Protein AF-A0A3N5TYG9-F1 (afdb_monomer_lite)

Struc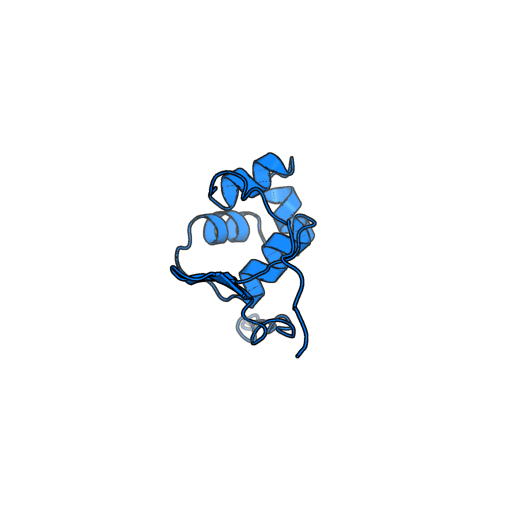ture (mmCIF, N/CA/C/O backbone):
data_AF-A0A3N5TYG9-F1
#
_entry.id   AF-A0A3N5TYG9-F1
#
loop_
_atom_site.group_PDB
_atom_site.id
_atom_site.type_symbol
_atom_site.label_atom_id
_atom_site.label_alt_id
_atom_site.label_comp_id
_atom_site.label_asym_id
_atom_site.label_entity_id
_atom_site.label_seq_id
_atom_site.pdbx_PDB_ins_code
_atom_site.Cartn_x
_atom_site.Cartn_y
_atom_site.Cartn_z
_atom_site.occupancy
_atom_site.B_iso_or_equiv
_atom_site.auth_seq_id
_atom_site.auth_comp_id
_atom_site.auth_asym_id
_atom_site.auth_atom_id
_atom_site.pdbx_PDB_model_num
ATOM 1 N N . MET A 1 1 ? 4.832 -10.581 -37.552 1.00 39.19 1 MET A N 1
ATOM 2 C CA . MET A 1 1 ? 5.482 -10.919 -36.270 1.00 39.19 1 MET A CA 1
ATOM 3 C C . MET A 1 1 ? 5.494 -9.643 -35.457 1.00 39.19 1 MET A C 1
ATOM 5 O O . MET A 1 1 ? 6.145 -8.692 -35.859 1.00 39.19 1 MET A O 1
ATOM 9 N N . THR A 1 2 ? 4.615 -9.546 -34.466 1.00 40.53 2 THR A N 1
ATOM 10 C CA . THR A 1 2 ? 4.325 -8.299 -33.751 1.00 40.53 2 THR A CA 1
ATOM 11 C C . THR A 1 2 ? 5.498 -7.920 -32.855 1.00 40.53 2 THR A C 1
ATOM 13 O O . THR A 1 2 ? 5.724 -8.556 -31.828 1.00 40.53 2 THR A O 1
ATOM 16 N N . SER A 1 3 ? 6.235 -6.887 -33.255 1.00 40.53 3 SER A N 1
ATOM 17 C CA . SER A 1 3 ? 7.159 -6.159 -32.392 1.00 40.53 3 SER A CA 1
ATOM 18 C C . SER A 1 3 ? 6.354 -5.539 -31.255 1.00 40.53 3 SER A C 1
ATOM 20 O O . SER A 1 3 ? 5.622 -4.577 -31.483 1.00 40.53 3 SER A O 1
ATOM 22 N N . ASN A 1 4 ? 6.439 -6.095 -30.047 1.00 47.75 4 ASN A N 1
ATOM 23 C CA . ASN A 1 4 ? 5.965 -5.366 -28.881 1.00 47.75 4 ASN A CA 1
ATOM 24 C C . ASN A 1 4 ? 7.047 -4.346 -28.536 1.00 47.75 4 ASN A C 1
ATOM 26 O O . ASN A 1 4 ? 8.118 -4.698 -28.043 1.00 47.75 4 ASN A O 1
ATOM 30 N N . SER A 1 5 ? 6.772 -3.103 -28.916 1.00 44.19 5 SER A N 1
ATOM 31 C CA . SER A 1 5 ? 7.573 -1.929 -28.623 1.00 44.19 5 SER A CA 1
ATOM 32 C C . SER A 1 5 ? 7.969 -1.904 -27.152 1.00 44.19 5 SER A C 1
ATOM 34 O O . SER A 1 5 ? 7.120 -1.915 -26.264 1.00 44.19 5 SER A O 1
ATOM 36 N N . THR A 1 6 ? 9.275 -1.846 -26.923 1.00 46.56 6 THR A N 1
ATOM 37 C CA . THR A 1 6 ? 9.925 -1.475 -25.672 1.00 46.56 6 THR A CA 1
ATOM 38 C C . THR A 1 6 ? 9.196 -0.282 -25.058 1.00 46.56 6 THR A C 1
ATOM 40 O O . THR A 1 6 ? 9.248 0.812 -25.614 1.00 46.56 6 THR A O 1
ATOM 43 N N . ALA A 1 7 ? 8.496 -0.476 -23.941 1.00 48.91 7 ALA A N 1
ATOM 44 C CA . ALA A 1 7 ? 7.981 0.639 -23.159 1.00 48.91 7 ALA A CA 1
ATOM 45 C C . ALA A 1 7 ? 9.171 1.291 -22.428 1.00 48.91 7 ALA A C 1
ATOM 47 O O . ALA A 1 7 ? 9.792 0.636 -21.587 1.00 48.91 7 ALA A O 1
ATOM 48 N N . PRO A 1 8 ? 9.535 2.555 -22.716 1.00 51.53 8 PRO A N 1
ATOM 49 C CA . PRO A 1 8 ? 10.488 3.288 -21.902 1.00 51.53 8 PRO A CA 1
ATOM 50 C C . PRO A 1 8 ? 9.706 3.846 -20.715 1.00 51.53 8 PRO A C 1
ATOM 52 O O . PRO A 1 8 ? 9.127 4.925 -20.793 1.00 51.53 8 PRO A O 1
ATOM 55 N N . GLY A 1 9 ? 9.589 3.078 -19.639 1.00 47.19 9 GLY A N 1
ATOM 56 C CA . GLY A 1 9 ? 8.645 3.452 -18.595 1.00 47.19 9 GLY A CA 1
ATOM 57 C C . GLY A 1 9 ? 8.955 2.839 -17.254 1.00 47.19 9 GLY A C 1
ATOM 58 O O . GLY A 1 9 ? 8.203 1.989 -16.819 1.00 47.19 9 GLY A O 1
ATOM 59 N N . SER A 1 10 ? 10.039 3.286 -16.622 1.00 49.91 10 SER A N 1
ATOM 60 C CA . SER A 1 10 ? 10.101 3.524 -15.173 1.00 49.91 10 SER A CA 1
ATOM 61 C C . SER A 1 10 ? 11.562 3.661 -14.766 1.00 49.91 10 SER A C 1
ATOM 63 O O . SER A 1 10 ? 12.269 2.668 -14.591 1.00 49.91 10 SER A O 1
ATOM 65 N N . SER A 1 11 ? 12.029 4.887 -14.544 1.00 48.97 11 SER A N 1
ATOM 66 C CA . SER A 1 11 ? 13.061 5.063 -13.528 1.00 48.97 11 SER A CA 1
ATOM 67 C C . SER A 1 11 ? 12.412 4.629 -12.216 1.00 48.97 11 SER A C 1
ATOM 69 O O . SER A 1 11 ? 11.616 5.378 -11.652 1.00 48.97 11 SER A O 1
ATOM 71 N N . LEU A 1 12 ? 12.656 3.386 -11.789 1.00 55.59 12 LEU A N 1
ATOM 72 C CA . LEU A 1 12 ? 12.296 2.949 -10.447 1.00 55.59 12 LEU A CA 1
ATOM 73 C C . LEU A 1 12 ? 12.954 3.947 -9.496 1.00 55.59 12 LEU A C 1
ATOM 75 O O . LEU A 1 12 ? 14.181 4.035 -9.432 1.00 55.59 12 LEU A O 1
ATOM 79 N N . LEU A 1 13 ? 12.135 4.750 -8.815 1.00 61.81 13 LEU A N 1
ATOM 80 C CA . LEU A 1 13 ? 12.606 5.513 -7.668 1.00 61.81 13 LEU A CA 1
ATOM 81 C C . LEU A 1 13 ? 13.281 4.519 -6.715 1.00 61.81 13 LEU A C 1
ATOM 83 O O . LEU A 1 13 ? 12.869 3.357 -6.652 1.00 61.81 13 LEU A O 1
ATOM 87 N N . ASN A 1 14 ? 14.318 4.965 -6.002 1.00 71.62 14 ASN A N 1
ATOM 88 C CA . ASN A 1 14 ? 15.013 4.131 -5.021 1.00 71.62 14 ASN A CA 1
ATOM 89 C C . ASN A 1 14 ? 13.995 3.352 -4.178 1.00 71.62 14 ASN A C 1
ATOM 91 O O . ASN A 1 14 ? 13.027 3.937 -3.683 1.00 71.62 14 ASN A O 1
ATOM 95 N N . ALA A 1 15 ? 14.202 2.038 -4.056 1.00 77.31 15 ALA A N 1
ATOM 96 C CA . ALA A 1 15 ? 13.336 1.181 -3.261 1.00 77.31 15 ALA A CA 1
ATOM 97 C C . ALA A 1 15 ? 13.188 1.776 -1.854 1.00 77.31 15 ALA A C 1
ATOM 99 O O . ALA A 1 15 ? 14.190 2.069 -1.202 1.00 77.31 15 ALA A O 1
ATOM 100 N N . MET A 1 16 ? 11.946 1.971 -1.408 1.00 86.88 16 MET A N 1
ATOM 101 C CA . MET A 1 16 ? 11.650 2.612 -0.128 1.00 86.88 16 MET A CA 1
ATOM 102 C C . MET A 1 16 ? 10.607 1.819 0.671 1.00 86.88 16 MET A C 1
ATOM 104 O O . MET A 1 16 ? 9.674 1.262 0.083 1.00 86.88 16 MET A O 1
ATOM 108 N N . PRO A 1 17 ? 10.726 1.770 2.009 1.00 91.50 17 PRO A N 1
ATOM 109 C CA . PRO A 1 17 ? 9.685 1.250 2.891 1.00 91.50 17 PRO A CA 1
ATOM 110 C C . PRO A 1 17 ? 8.352 2.001 2.745 1.00 91.50 17 PRO A C 1
ATOM 112 O O . PRO A 1 17 ? 8.320 3.186 2.412 1.00 91.50 17 PRO A O 1
ATOM 115 N N . LEU A 1 18 ? 7.237 1.352 3.101 1.00 92.38 18 LEU A N 1
ATOM 116 C CA . LEU A 1 18 ? 5.896 1.961 3.039 1.00 92.38 18 LEU A CA 1
ATOM 117 C C . LEU A 1 18 ? 5.765 3.243 3.872 1.00 92.38 18 LEU A C 1
ATOM 119 O O . LEU A 1 18 ? 5.064 4.168 3.467 1.00 92.38 18 LEU A O 1
ATOM 123 N N . GLN A 1 19 ? 6.456 3.310 5.012 1.00 94.12 19 GLN A N 1
ATOM 124 C CA . GLN A 1 19 ? 6.495 4.509 5.846 1.00 94.12 19 GLN A CA 1
ATOM 125 C C . GLN A 1 19 ? 7.096 5.696 5.080 1.00 94.12 19 GLN A C 1
ATOM 127 O O . GLN A 1 19 ? 6.530 6.788 5.083 1.00 94.12 19 GLN A O 1
ATOM 132 N N . GLU A 1 20 ? 8.231 5.483 4.414 1.00 92.94 20 GLU A N 1
ATOM 133 C CA . GLU A 1 20 ? 8.906 6.511 3.618 1.00 92.94 20 GLU A CA 1
ATOM 134 C C . GLU A 1 20 ? 8.072 6.896 2.399 1.00 92.94 20 GLU A C 1
ATOM 136 O O . GLU A 1 20 ? 7.911 8.085 2.126 1.00 92.94 20 GLU A O 1
ATOM 141 N N . LEU A 1 21 ? 7.437 5.918 1.746 1.00 92.88 21 LEU A N 1
ATOM 142 C CA . LEU A 1 21 ? 6.500 6.171 0.655 1.00 92.88 21 LEU A CA 1
ATOM 143 C C . LEU A 1 21 ? 5.332 7.062 1.103 1.00 92.88 21 LEU A C 1
ATOM 145 O O . LEU A 1 21 ? 4.995 8.026 0.417 1.00 92.88 21 LEU A O 1
ATOM 149 N N . ARG A 1 22 ? 4.744 6.797 2.276 1.00 94.88 22 ARG A N 1
ATOM 150 C CA . ARG A 1 22 ? 3.684 7.638 2.850 1.00 94.88 22 ARG A CA 1
ATOM 151 C C . ARG A 1 22 ? 4.175 9.066 3.105 1.00 94.88 22 ARG A C 1
ATOM 153 O O . ARG A 1 22 ? 3.468 10.021 2.783 1.00 94.88 22 ARG A O 1
ATOM 160 N N . HIS A 1 23 ? 5.380 9.225 3.655 1.00 94.00 23 HIS A N 1
ATOM 161 C CA . HIS A 1 23 ? 5.972 10.547 3.881 1.00 94.00 23 HIS A CA 1
ATOM 162 C C . HIS A 1 23 ? 6.259 11.292 2.574 1.00 94.00 23 HIS A C 1
ATOM 164 O O . HIS A 1 23 ? 5.958 12.479 2.493 1.00 94.00 23 HIS A O 1
ATOM 170 N N . ALA A 1 24 ? 6.740 10.607 1.534 1.00 92.19 24 ALA A N 1
ATOM 171 C CA . ALA A 1 24 ? 6.935 11.185 0.203 1.00 92.19 24 ALA A CA 1
ATOM 172 C C . ALA A 1 24 ? 5.621 11.691 -0.422 1.00 92.19 24 ALA A C 1
ATOM 174 O O . ALA A 1 24 ? 5.627 12.568 -1.285 1.00 92.19 24 ALA A O 1
ATOM 175 N N . ARG A 1 25 ? 4.477 11.170 0.039 1.00 92.88 25 ARG A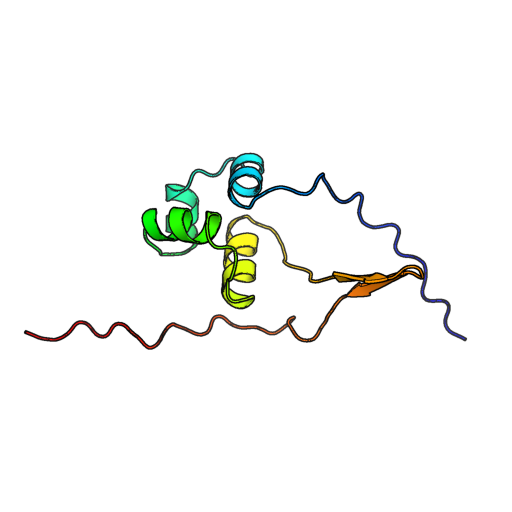 N 1
ATOM 176 C CA . ARG A 1 25 ? 3.133 11.636 -0.322 1.00 92.88 25 ARG A CA 1
ATOM 177 C C . ARG A 1 25 ? 2.561 12.694 0.629 1.00 92.88 25 ARG A C 1
ATOM 179 O O . ARG A 1 25 ? 1.398 13.052 0.486 1.00 92.88 25 ARG A O 1
ATOM 186 N N . ASN A 1 26 ? 3.357 13.219 1.563 1.00 94.88 26 ASN A N 1
ATOM 187 C CA . ASN A 1 26 ? 2.962 14.220 2.564 1.00 94.88 26 ASN A CA 1
ATOM 188 C C . ASN A 1 26 ? 1.790 13.786 3.460 1.00 94.88 26 ASN A C 1
ATOM 190 O O . ASN A 1 26 ? 1.022 14.619 3.938 1.00 94.88 26 ASN A O 1
ATOM 194 N N . LEU A 1 27 ? 1.650 12.481 3.696 1.00 95.31 27 LEU A N 1
ATOM 195 C CA . LEU A 1 27 ? 0.616 11.927 4.566 1.00 95.31 27 LEU A CA 1
ATOM 196 C C . LEU A 1 27 ? 1.216 11.549 5.917 1.00 95.31 27 LEU A C 1
ATOM 198 O O . LEU A 1 27 ? 2.304 10.978 5.980 1.00 95.31 27 LEU A O 1
ATOM 202 N N . ASN A 1 28 ? 0.497 11.799 7.007 1.00 96.25 28 ASN A N 1
ATOM 203 C CA . ASN A 1 28 ? 0.763 11.187 8.308 1.00 96.25 28 ASN A CA 1
ATOM 204 C C . ASN A 1 28 ? -0.058 9.886 8.482 1.00 96.25 28 ASN A C 1
ATOM 206 O O . ASN A 1 28 ? -0.903 9.546 7.649 1.00 96.25 28 ASN A O 1
ATOM 210 N N . GLN A 1 29 ? 0.205 9.121 9.548 1.00 95.81 29 GLN A N 1
ATOM 211 C CA . GLN A 1 29 ? -0.470 7.831 9.761 1.00 95.81 29 GLN A CA 1
ATOM 212 C C . GLN A 1 29 ? -1.972 7.976 10.063 1.00 95.81 29 GLN A C 1
ATOM 214 O O . GLN A 1 29 ? -2.736 7.081 9.712 1.00 95.81 29 GLN A O 1
ATOM 219 N N . GLU A 1 30 ? -2.409 9.073 10.687 1.00 96.31 30 GLU A N 1
ATOM 220 C CA . GLU A 1 30 ? -3.826 9.326 10.992 1.00 96.31 30 GLU A CA 1
ATOM 221 C C . GLU A 1 30 ? -4.624 9.658 9.730 1.00 96.31 30 GLU A C 1
ATOM 223 O O . GLU A 1 30 ? -5.695 9.097 9.515 1.00 96.31 30 GLU A O 1
ATOM 228 N N . GLN A 1 31 ? -4.067 10.497 8.855 1.00 95.94 31 GLN A N 1
ATOM 229 C CA . GLN A 1 31 ? -4.665 10.847 7.567 1.00 95.94 31 GLN A CA 1
ATOM 230 C C . GLN A 1 31 ? -4.866 9.600 6.702 1.00 95.94 31 GLN A C 1
ATOM 232 O O . GLN A 1 31 ? -5.954 9.375 6.174 1.00 95.94 31 GLN A O 1
ATOM 237 N N . LEU A 1 32 ? -3.843 8.744 6.607 1.00 95.56 32 LEU A N 1
ATOM 238 C CA . LEU A 1 32 ? -3.956 7.501 5.848 1.00 95.56 32 LEU A CA 1
ATOM 239 C C . LEU A 1 32 ? -4.937 6.514 6.499 1.00 95.56 32 LEU A C 1
ATOM 241 O O . LEU A 1 32 ? -5.698 5.844 5.803 1.00 95.56 32 LEU A O 1
ATOM 245 N N . ALA A 1 33 ? -4.965 6.443 7.831 1.00 94.62 33 ALA A N 1
ATOM 246 C CA . ALA A 1 33 ? -5.921 5.611 8.553 1.00 94.62 33 ALA A CA 1
ATOM 247 C C . ALA A 1 33 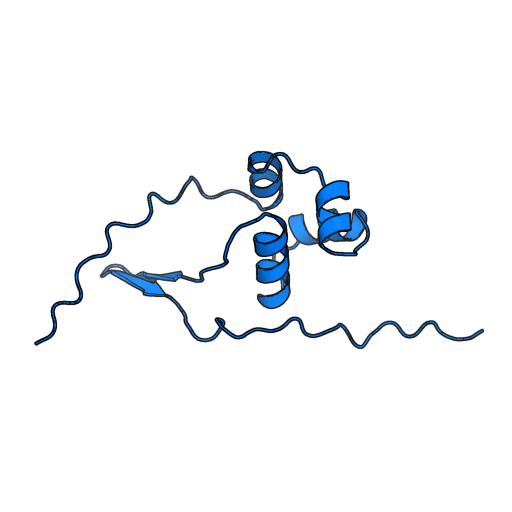? -7.370 6.045 8.291 1.00 94.62 33 ALA A C 1
ATOM 249 O O . ALA A 1 33 ? -8.227 5.190 8.071 1.00 94.62 33 ALA A O 1
ATOM 250 N N . GLN A 1 34 ? -7.624 7.356 8.240 1.00 95.06 34 GLN A N 1
ATOM 251 C CA . GLN A 1 34 ? -8.929 7.917 7.900 1.00 95.06 34 GLN A CA 1
ATOM 252 C C . GLN A 1 34 ? -9.345 7.546 6.471 1.00 95.06 34 GLN A C 1
ATOM 254 O O . GLN A 1 34 ? -10.464 7.079 6.270 1.00 95.06 34 GLN A O 1
ATOM 259 N N . MET A 1 35 ? -8.438 7.673 5.496 1.00 93.81 35 MET A N 1
ATOM 260 C CA . MET A 1 35 ? -8.693 7.273 4.102 1.00 93.81 35 MET A CA 1
ATOM 261 C C . MET A 1 35 ? -9.013 5.779 3.971 1.00 93.81 35 MET A C 1
ATOM 263 O O . MET A 1 35 ? -9.855 5.387 3.168 1.00 93.81 35 MET A O 1
ATOM 267 N N . LEU A 1 36 ? -8.365 4.943 4.783 1.00 91.12 36 LEU A N 1
ATOM 268 C CA . LEU A 1 36 ? -8.573 3.496 4.809 1.00 91.12 36 LEU A CA 1
ATOM 269 C C . LEU A 1 36 ? -9.730 3.057 5.723 1.00 91.12 36 LEU A C 1
ATOM 271 O O . LEU A 1 36 ? -10.036 1.868 5.766 1.00 91.12 36 LEU A O 1
ATOM 275 N N . SER A 1 37 ? -10.373 3.980 6.450 1.00 92.69 37 SER A N 1
ATOM 276 C CA . SER A 1 37 ? -11.391 3.679 7.472 1.00 92.69 37 SER A CA 1
ATOM 277 C C . SER A 1 37 ? -10.919 2.667 8.530 1.00 92.69 37 SER A C 1
ATOM 279 O O . SER A 1 37 ? -11.661 1.782 8.955 1.00 92.69 37 SER A O 1
ATOM 281 N N . VAL A 1 38 ? -9.666 2.795 8.971 1.00 92.56 38 VAL A N 1
ATOM 282 C CA . VAL A 1 38 ? -9.051 1.965 10.019 1.00 92.56 38 VAL A CA 1
ATOM 283 C C . VAL A 1 38 ? -8.495 2.832 11.149 1.00 92.56 38 VAL A C 1
ATOM 285 O O . VAL A 1 38 ? -8.461 4.056 11.074 1.00 92.56 38 VAL A O 1
ATOM 288 N N . LYS A 1 39 ? -8.026 2.201 12.229 1.00 94.12 39 LYS A N 1
ATOM 289 C CA . LYS A 1 39 ? -7.318 2.905 13.311 1.00 94.12 39 LYS A CA 1
ATOM 290 C C . LYS A 1 39 ? -5.888 3.247 12.883 1.00 94.12 39 LYS A C 1
ATOM 292 O O . LYS A 1 39 ? -5.243 2.435 12.224 1.00 94.12 39 LYS A O 1
ATOM 297 N N . GLN A 1 40 ? -5.337 4.364 13.361 1.00 93.94 40 GLN A N 1
ATOM 298 C CA . GLN A 1 40 ? -3.928 4.732 13.133 1.00 93.94 40 GLN A CA 1
ATOM 299 C C . GLN A 1 40 ? -2.951 3.608 13.536 1.00 93.94 40 GLN A C 1
ATOM 301 O O . GLN A 1 40 ? -2.000 3.310 12.811 1.00 93.94 40 GLN A O 1
ATOM 306 N N . ALA A 1 41 ? -3.245 2.884 14.621 1.00 94.06 41 ALA A N 1
ATOM 307 C CA . ALA A 1 41 ? -2.455 1.730 15.045 1.00 94.06 41 ALA A CA 1
ATOM 308 C C . ALA A 1 41 ? -2.414 0.593 14.001 1.00 94.06 41 ALA A C 1
ATOM 310 O O . ALA A 1 41 ? -1.446 -0.166 13.961 1.00 94.06 41 ALA A O 1
ATOM 311 N N . ALA A 1 42 ? -3.441 0.456 13.152 1.00 91.38 42 ALA A N 1
ATOM 312 C CA . ALA A 1 42 ? -3.440 -0.505 12.052 1.00 91.38 42 ALA A CA 1
ATOM 313 C C . ALA A 1 42 ? -2.445 -0.095 10.957 1.00 91.38 42 ALA A C 1
ATOM 315 O O . ALA A 1 42 ? -1.693 -0.946 10.496 1.00 91.38 42 ALA A O 1
ATOM 316 N N . VAL A 1 43 ? -2.360 1.197 10.616 1.00 92.69 43 VAL A N 1
ATOM 317 C CA . VAL A 1 43 ? -1.365 1.726 9.662 1.00 92.69 43 VAL A CA 1
ATOM 318 C C . VAL A 1 43 ? 0.056 1.463 10.161 1.00 92.69 43 VAL A C 1
ATOM 320 O O . VAL A 1 43 ? 0.862 0.888 9.436 1.00 92.69 43 VAL A O 1
ATOM 323 N N . SER A 1 44 ? 0.337 1.767 11.432 1.00 93.44 44 SER A N 1
ATOM 324 C CA . SER A 1 44 ? 1.647 1.495 12.048 1.00 93.44 44 SER A CA 1
ATOM 325 C C . SER A 1 44 ? 2.026 0.005 12.010 1.00 93.44 44 SER A C 1
ATOM 327 O O . SER A 1 44 ? 3.181 -0.343 11.769 1.00 93.44 44 SER A O 1
ATOM 329 N N . LYS A 1 45 ? 1.055 -0.899 12.212 1.00 92.56 45 LYS A N 1
ATOM 330 C CA . LYS A 1 45 ? 1.275 -2.349 12.080 1.00 92.56 45 LYS A CA 1
ATOM 331 C C . LYS A 1 45 ? 1.521 -2.762 10.630 1.00 92.56 45 LYS A C 1
ATOM 333 O O . LYS A 1 45 ? 2.389 -3.595 10.400 1.00 92.56 45 LYS A O 1
ATOM 338 N N . LEU A 1 46 ? 0.769 -2.212 9.676 1.00 91.31 46 LEU A N 1
ATOM 339 C CA . LEU A 1 46 ? 0.917 -2.523 8.252 1.00 91.31 46 LEU A CA 1
ATOM 340 C C . LEU A 1 46 ? 2.296 -2.115 7.724 1.00 91.31 46 LEU A C 1
ATOM 342 O O . LEU A 1 46 ? 2.932 -2.918 7.055 1.00 91.31 46 LEU A O 1
ATOM 346 N N . GLU A 1 47 ? 2.793 -0.933 8.093 1.00 91.94 47 GLU A N 1
ATOM 347 C CA . GLU A 1 47 ? 4.118 -0.444 7.673 1.00 91.94 47 GLU A CA 1
ATOM 348 C C . GLU A 1 47 ? 5.283 -1.315 8.175 1.00 91.94 47 GLU A C 1
ATOM 350 O O . GLU A 1 47 ? 6.350 -1.316 7.569 1.00 91.94 47 GLU A O 1
ATOM 355 N N . LYS A 1 48 ? 5.086 -2.064 9.269 1.00 91.25 48 LYS A N 1
ATOM 356 C CA . LYS A 1 48 ? 6.109 -2.925 9.889 1.00 91.25 48 LYS A CA 1
ATOM 357 C C . LYS A 1 48 ? 6.010 -4.397 9.487 1.00 91.25 48 LYS A C 1
ATOM 359 O O . LYS A 1 48 ? 6.898 -5.176 9.824 1.00 91.25 48 LYS A O 1
ATOM 364 N N . ARG A 1 49 ? 4.914 -4.811 8.845 1.00 89.06 49 ARG A N 1
ATOM 365 C CA . ARG A 1 49 ? 4.693 -6.210 8.460 1.00 89.06 49 ARG A CA 1
ATOM 366 C C . ARG A 1 49 ? 5.492 -6.546 7.205 1.00 89.06 49 ARG A C 1
ATOM 368 O O . ARG A 1 49 ? 5.382 -5.857 6.199 1.00 89.06 49 ARG A O 1
ATOM 375 N N . THR A 1 50 ? 6.243 -7.641 7.266 1.00 80.62 50 THR A N 1
ATOM 376 C CA . THR A 1 50 ? 6.968 -8.213 6.120 1.00 80.62 50 THR A CA 1
ATOM 377 C C . THR A 1 50 ? 6.086 -9.099 5.244 1.00 80.62 50 THR A C 1
ATOM 379 O O . THR A 1 50 ? 6.414 -9.314 4.083 1.00 80.62 50 THR A O 1
ATOM 382 N N . ASP A 1 51 ? 4.966 -9.583 5.786 1.00 83.06 51 ASP A N 1
ATOM 383 C CA . ASP A 1 51 ? 3.975 -10.381 5.071 1.00 83.06 51 ASP A CA 1
ATOM 384 C C . ASP A 1 51 ? 2.597 -9.704 5.146 1.00 83.06 51 ASP A C 1
ATOM 386 O O . ASP A 1 51 ? 2.113 -9.333 6.226 1.00 83.06 51 ASP A O 1
ATOM 390 N N . MET A 1 52 ? 1.981 -9.491 3.983 1.00 86.44 52 MET A N 1
ATOM 391 C CA . MET A 1 52 ? 0.657 -8.895 3.857 1.00 86.44 52 MET A CA 1
ATOM 392 C C . MET A 1 52 ? -0.069 -9.392 2.612 1.00 86.44 52 MET A C 1
ATOM 394 O O . MET A 1 52 ? 0.524 -9.621 1.560 1.00 86.44 52 MET A O 1
ATOM 398 N N . TYR A 1 53 ? -1.396 -9.465 2.706 1.00 89.25 53 TYR A N 1
ATOM 399 C CA . TYR A 1 53 ? -2.229 -9.729 1.541 1.00 89.25 53 TYR A CA 1
ATOM 400 C C . TYR A 1 53 ? -2.042 -8.643 0.474 1.00 89.25 53 TYR A C 1
ATOM 402 O O . TYR A 1 53 ? -2.101 -7.447 0.771 1.00 89.25 53 TYR A O 1
ATOM 410 N N . ILE A 1 54 ? -1.922 -9.062 -0.789 1.00 90.75 54 ILE A N 1
ATOM 411 C CA . ILE A 1 54 ? -1.796 -8.158 -1.944 1.00 90.75 54 ILE A CA 1
ATOM 412 C C . ILE A 1 54 ? -2.988 -7.193 -2.028 1.00 90.75 54 ILE A C 1
ATOM 414 O O . ILE A 1 54 ? -2.808 -6.024 -2.358 1.00 90.75 54 ILE A O 1
ATOM 418 N N . SER A 1 55 ? -4.198 -7.637 -1.663 1.00 89.62 55 SER A N 1
ATOM 419 C CA . SER A 1 55 ? -5.381 -6.767 -1.561 1.00 89.62 55 SER A CA 1
ATOM 420 C C . SER A 1 55 ? -5.159 -5.590 -0.611 1.00 89.62 55 SER A C 1
ATOM 422 O O . SER A 1 55 ? -5.558 -4.465 -0.898 1.00 89.62 55 SER A O 1
ATOM 424 N N . THR A 1 56 ? -4.519 -5.850 0.529 1.00 91.06 56 THR A N 1
ATOM 425 C CA . THR A 1 56 ? -4.255 -4.841 1.555 1.00 91.06 56 THR A CA 1
ATOM 426 C C . THR A 1 56 ? -3.201 -3.860 1.069 1.00 91.06 56 THR A C 1
ATOM 428 O O . THR A 1 56 ? -3.410 -2.654 1.184 1.00 91.06 56 THR A O 1
ATOM 431 N N . LEU A 1 57 ? -2.120 -4.358 0.458 1.00 92.25 57 LEU A N 1
ATOM 432 C CA . LEU A 1 57 ? -1.101 -3.507 -0.154 1.00 92.25 57 LEU A CA 1
ATOM 433 C C . LEU A 1 57 ? -1.701 -2.624 -1.256 1.00 92.25 57 LEU A C 1
ATOM 435 O O . LEU A 1 57 ? -1.463 -1.421 -1.272 1.00 92.25 57 LEU A O 1
ATOM 439 N N . ARG A 1 58 ? -2.541 -3.191 -2.131 1.00 92.56 58 ARG A N 1
ATOM 440 C CA . ARG A 1 58 ? -3.238 -2.447 -3.190 1.00 92.56 58 ARG A CA 1
ATOM 441 C C . ARG A 1 58 ? -4.070 -1.306 -2.611 1.00 92.56 58 ARG A C 1
ATOM 443 O O . ARG A 1 58 ? -3.939 -0.179 -3.073 1.00 92.56 58 ARG A O 1
ATOM 450 N N . ASN A 1 59 ? -4.883 -1.575 -1.589 1.00 90.75 59 ASN A N 1
ATOM 451 C CA . ASN A 1 59 ? -5.703 -0.547 -0.942 1.00 90.75 59 ASN A CA 1
ATOM 452 C C . ASN A 1 59 ? -4.844 0.551 -0.308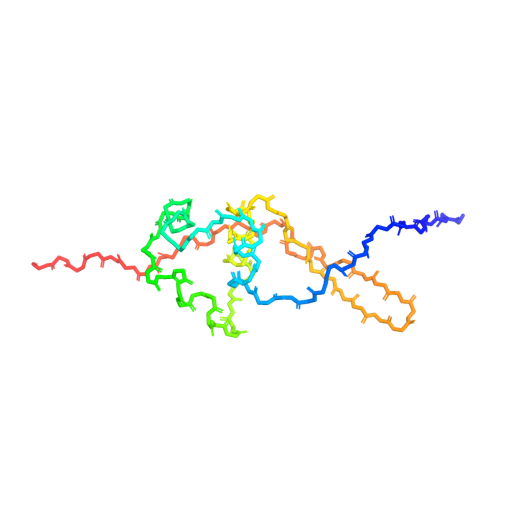 1.00 90.75 59 ASN A C 1
ATOM 454 O O . ASN A 1 59 ? -5.163 1.730 -0.431 1.00 90.75 59 ASN A O 1
ATOM 458 N N . PHE A 1 60 ? -3.742 0.165 0.335 1.00 92.94 60 PHE A N 1
ATOM 459 C CA . PHE A 1 60 ? -2.800 1.092 0.955 1.00 92.94 60 PHE A CA 1
ATOM 460 C C . PHE A 1 60 ? -2.177 2.038 -0.080 1.00 92.94 60 PHE A C 1
ATOM 462 O O . PHE A 1 60 ? -2.226 3.256 0.079 1.00 92.94 60 PHE A O 1
ATOM 469 N N . ILE A 1 61 ? -1.661 1.488 -1.183 1.00 93.69 61 ILE A N 1
ATOM 470 C CA . ILE A 1 61 ? -1.102 2.255 -2.304 1.00 93.69 61 ILE A CA 1
ATOM 471 C C . ILE A 1 61 ? -2.175 3.137 -2.958 1.00 93.69 61 ILE A C 1
ATOM 473 O O . ILE A 1 61 ? -1.913 4.308 -3.240 1.00 93.69 61 ILE A O 1
ATOM 477 N N . LYS A 1 62 ? -3.402 2.624 -3.122 1.00 93.62 62 LYS A N 1
ATOM 478 C CA . LYS A 1 62 ? -4.517 3.376 -3.712 1.00 93.62 62 LYS A CA 1
ATOM 479 C C . LYS A 1 62 ? -4.954 4.557 -2.854 1.00 93.62 62 LYS A C 1
ATOM 481 O O . LYS A 1 62 ? -5.180 5.637 -3.392 1.00 93.62 62 LYS A O 1
ATOM 486 N N . ALA A 1 63 ? -5.007 4.385 -1.534 1.00 93.50 63 ALA A N 1
ATOM 487 C CA . ALA A 1 63 ? -5.294 5.470 -0.597 1.00 93.50 63 ALA A CA 1
ATOM 488 C C . ALA A 1 63 ? -4.226 6.578 -0.641 1.00 93.50 63 ALA A C 1
ATOM 490 O O . ALA A 1 63 ? -4.539 7.743 -0.425 1.00 93.50 63 ALA A O 1
ATOM 491 N N . MET A 1 64 ? -2.983 6.241 -1.000 1.00 94.25 64 MET A N 1
ATOM 492 C CA . MET A 1 64 ? -1.908 7.210 -1.248 1.00 94.25 64 MET A CA 1
ATOM 493 C C . MET A 1 64 ? -1.907 7.788 -2.679 1.00 94.25 64 MET A C 1
ATOM 495 O O . MET A 1 64 ? -0.981 8.510 -3.051 1.00 94.25 64 MET A O 1
ATOM 499 N N . GLY A 1 65 ? -2.920 7.473 -3.493 1.00 91.38 65 GLY A N 1
ATOM 500 C CA . GLY A 1 65 ? -3.058 7.960 -4.867 1.00 91.38 65 GLY A CA 1
ATOM 501 C C . GLY A 1 65 ? -2.144 7.268 -5.883 1.00 91.38 65 GLY A C 1
ATOM 502 O O . GLY A 1 65 ? -1.816 7.866 -6.905 1.00 91.38 65 GLY A O 1
ATOM 503 N N . GLY A 1 66 ? -1.683 6.049 -5.595 1.00 92.06 66 GLY A N 1
ATOM 504 C CA . GLY A 1 66 ? -0.922 5.217 -6.529 1.00 92.06 66 GLY A CA 1
ATOM 505 C C . GLY A 1 66 ? -1.714 4.013 -7.039 1.00 92.06 66 GLY A C 1
ATOM 506 O O . GLY A 1 66 ? -2.786 3.690 -6.530 1.00 92.06 66 GLY A O 1
ATOM 507 N N . ASP A 1 67 ? -1.133 3.302 -7.998 1.00 91.31 67 ASP A N 1
ATOM 508 C CA . ASP A 1 67 ? -1.604 1.997 -8.453 1.00 91.31 67 ASP A CA 1
ATOM 509 C C . ASP A 1 67 ? -0.512 0.951 -8.210 1.00 91.31 67 ASP A C 1
ATOM 511 O O . ASP A 1 67 ? 0.678 1.227 -8.355 1.00 91.31 67 ASP A O 1
ATOM 515 N N . LEU A 1 68 ? -0.920 -0.235 -7.751 1.00 91.88 68 LEU A N 1
ATOM 516 C CA . LEU A 1 68 ? 0.000 -1.334 -7.472 1.00 91.88 68 LEU A CA 1
ATOM 517 C C . LEU A 1 68 ? 0.152 -2.215 -8.712 1.00 91.88 68 LEU A C 1
ATOM 519 O O . LEU A 1 68 ? -0.808 -2.884 -9.117 1.00 91.88 68 LEU A O 1
ATOM 523 N N . GLU A 1 69 ? 1.381 -2.272 -9.215 1.00 91.12 69 GLU A N 1
ATOM 524 C CA . GLU A 1 69 ? 1.853 -3.239 -10.203 1.00 91.12 69 GLU A CA 1
ATOM 525 C C . GLU A 1 69 ? 2.812 -4.231 -9.540 1.00 91.12 69 GLU A C 1
ATOM 527 O O . GLU A 1 69 ? 3.598 -3.873 -8.662 1.00 91.12 69 GLU A O 1
ATOM 532 N N . ILE A 1 70 ? 2.735 -5.496 -9.954 1.00 91.38 70 ILE A N 1
ATOM 533 C CA . ILE A 1 70 ? 3.647 -6.549 -9.505 1.00 91.38 70 ILE A CA 1
ATOM 534 C C . ILE A 1 70 ? 4.432 -6.998 -10.727 1.00 91.38 70 ILE A C 1
ATOM 536 O O . ILE A 1 70 ? 3.849 -7.474 -11.699 1.00 91.38 70 ILE A O 1
ATOM 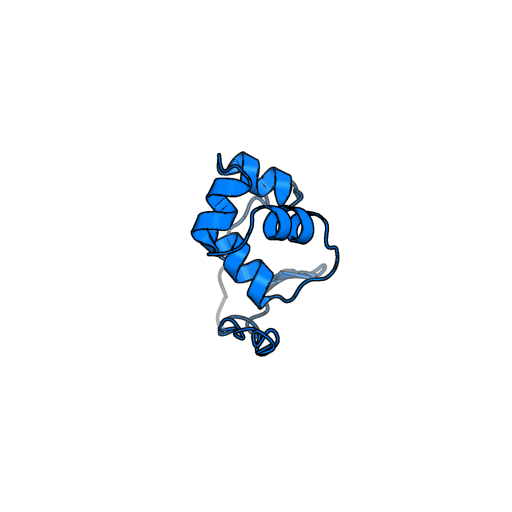540 N N . ILE A 1 71 ? 5.749 -6.835 -10.668 1.00 92.38 71 ILE A N 1
ATOM 541 C CA . ILE A 1 71 ? 6.654 -7.073 -11.789 1.00 92.38 71 ILE A CA 1
ATOM 542 C C . ILE A 1 71 ? 7.631 -8.180 -11.395 1.00 92.38 71 ILE A C 1
ATOM 544 O O . ILE A 1 71 ? 8.276 -8.101 -10.350 1.00 92.38 71 ILE A O 1
ATOM 548 N N . ALA A 1 72 ? 7.735 -9.210 -12.232 1.00 91.62 72 ALA A N 1
ATOM 549 C CA . ALA A 1 72 ? 8.794 -10.206 -12.165 1.00 91.62 72 ALA A CA 1
ATOM 550 C C . ALA A 1 72 ? 9.953 -9.768 -13.067 1.00 91.62 72 ALA A C 1
ATOM 552 O O . ALA A 1 72 ? 9.750 -9.533 -14.259 1.00 91.62 72 ALA A O 1
ATOM 553 N N . THR A 1 73 ? 11.153 -9.663 -12.498 1.00 91.75 73 THR A N 1
ATOM 554 C CA . THR A 1 73 ? 12.369 -9.260 -13.218 1.00 91.75 73 THR A CA 1
ATOM 555 C C . THR A 1 73 ? 13.237 -10.477 -13.515 1.00 91.75 73 THR A C 1
ATOM 557 O O . THR A 1 73 ? 13.539 -11.265 -12.618 1.00 91.75 73 THR A O 1
ATOM 560 N N . TYR A 1 74 ? 13.677 -10.586 -14.763 1.00 91.69 74 TYR A N 1
ATOM 561 C CA . TYR A 1 74 ? 14.530 -11.639 -15.300 1.00 91.69 74 TYR A CA 1
ATOM 562 C C . TYR A 1 74 ? 15.765 -11.023 -15.981 1.00 91.69 74 TYR A C 1
ATOM 564 O O . TYR A 1 74 ? 15.764 -9.830 -16.296 1.00 91.69 74 TYR A O 1
ATOM 572 N N . PRO A 1 75 ? 16.833 -11.805 -16.235 1.00 93.94 75 PRO A N 1
ATOM 573 C CA . PRO A 1 75 ? 18.001 -11.310 -16.968 1.00 93.94 75 PRO A CA 1
ATOM 574 C C . PRO A 1 75 ? 17.686 -10.785 -18.379 1.00 93.94 75 PRO A C 1
ATOM 576 O O . PRO A 1 75 ? 18.415 -9.941 -18.890 1.00 93.94 75 PRO A O 1
ATOM 579 N N . ASP A 1 76 ? 16.624 -11.289 -19.007 1.00 91.38 76 ASP A N 1
ATOM 580 C CA . ASP A 1 76 ? 16.194 -10.991 -20.375 1.00 91.38 76 ASP A CA 1
ATOM 581 C C . ASP A 1 76 ? 15.011 -10.011 -20.461 1.00 91.38 76 ASP A C 1
ATOM 583 O O . ASP A 1 76 ? 14.630 -9.603 -21.559 1.00 91.38 76 ASP A O 1
ATOM 587 N N . GLY A 1 77 ? 14.447 -9.585 -19.326 1.00 87.56 77 GLY A N 1
ATOM 588 C CA . GLY A 1 77 ? 13.379 -8.591 -19.303 1.00 87.56 77 GLY A CA 1
ATOM 589 C C . GLY A 1 77 ? 12.529 -8.614 -18.039 1.00 87.56 77 GLY A C 1
ATOM 590 O O . GLY A 1 77 ? 12.842 -9.277 -17.056 1.00 87.56 77 GLY A O 1
ATOM 591 N N . SER A 1 78 ? 11.419 -7.884 -18.079 1.00 93.06 78 SER A N 1
ATOM 592 C CA . SER A 1 78 ? 10.463 -7.802 -16.975 1.00 93.06 78 SER A CA 1
ATOM 593 C C . SER A 1 78 ? 9.060 -8.136 -17.459 1.00 93.06 78 SER A C 1
ATOM 595 O O . SER A 1 78 ? 8.660 -7.728 -18.549 1.00 93.06 78 SER A O 1
ATOM 597 N N . VAL A 1 79 ? 8.301 -8.858 -16.638 1.00 92.31 79 VAL A N 1
ATOM 598 C CA . VAL A 1 79 ? 6.925 -9.271 -16.935 1.00 92.31 79 VAL A CA 1
ATOM 599 C C . VAL A 1 79 ? 6.006 -8.804 -15.815 1.00 92.31 79 VAL A C 1
ATOM 601 O O . VAL A 1 79 ? 6.236 -9.107 -14.644 1.00 92.31 79 VAL A O 1
ATOM 604 N N . GLN A 1 80 ? 4.943 -8.083 -16.166 1.00 92.69 80 GLN A N 1
ATOM 605 C CA . GLN A 1 80 ? 3.886 -7.739 -15.219 1.00 92.69 80 GLN A CA 1
ATOM 606 C C . GLN A 1 80 ? 3.021 -8.970 -14.922 1.00 92.69 80 GLN A C 1
ATOM 608 O O . GLN A 1 80 ? 2.551 -9.657 -15.828 1.00 92.69 80 GLN A O 1
ATOM 613 N N . ILE A 1 81 ? 2.783 -9.241 -13.640 1.00 92.25 81 ILE A N 1
ATOM 614 C CA . ILE A 1 81 ? 1.931 -10.340 -13.185 1.00 92.25 81 ILE A CA 1
ATOM 615 C C . ILE A 1 81 ? 0.471 -9.862 -13.151 1.00 92.25 81 ILE A C 1
ATOM 617 O O . ILE A 1 81 ? 0.046 -9.188 -12.212 1.00 92.25 81 ILE A O 1
ATOM 621 N N . SER A 1 82 ? -0.320 -10.259 -14.153 1.00 91.06 82 SER A N 1
ATOM 622 C CA . SER A 1 82 ? -1.731 -9.859 -14.309 1.00 91.06 82 SER A CA 1
ATOM 623 C C . SER A 1 82 ? -2.725 -10.640 -13.435 1.00 91.06 82 SER A C 1
ATOM 625 O O . SER A 1 82 ? -3.870 -10.222 -13.265 1.00 91.06 82 SER A O 1
ATOM 627 N N . GLN A 1 83 ? -2.290 -11.736 -12.794 1.00 88.31 83 GLN A N 1
ATOM 628 C CA . GLN A 1 83 ? -3.112 -12.586 -11.907 1.00 88.31 83 GLN A CA 1
ATOM 629 C C . GLN A 1 83 ? -3.857 -11.796 -10.810 1.00 88.31 83 GLN A C 1
ATOM 631 O O . GLN A 1 83 ? -4.863 -12.254 -10.267 1.00 88.31 83 GLN A O 1
ATOM 636 N N . PHE A 1 84 ? -3.353 -10.612 -10.462 1.00 85.56 84 PHE A N 1
ATOM 637 C CA . PHE A 1 84 ? -3.784 -9.813 -9.323 1.00 85.56 84 PHE A CA 1
ATOM 638 C C . PHE A 1 84 ? -4.533 -8.527 -9.698 1.00 85.56 84 PHE A C 1
ATOM 640 O O . PHE A 1 84 ? -4.836 -7.726 -8.810 1.00 85.56 84 PHE A O 1
ATOM 647 N N . GLU A 1 85 ? -4.838 -8.300 -10.976 1.00 79.31 85 GLU A N 1
ATOM 648 C CA . GLU A 1 85 ? -5.491 -7.066 -11.444 1.00 79.31 85 GLU A CA 1
ATOM 649 C C . GLU A 1 85 ? -6.897 -6.874 -10.857 1.00 79.31 85 GLU A C 1
ATOM 651 O O . GLU A 1 85 ? -7.260 -5.763 -10.481 1.00 79.31 85 GLU A O 1
ATOM 656 N N . ASN A 1 86 ? -7.652 -7.962 -10.668 1.00 76.06 86 ASN A N 1
ATOM 657 C CA . ASN A 1 86 ? -9.047 -7.925 -10.209 1.00 76.06 86 ASN A CA 1
ATOM 658 C C . ASN A 1 86 ? -9.236 -8.232 -8.713 1.00 76.06 86 ASN A C 1
ATOM 660 O O . ASN A 1 86 ? -10.332 -8.608 -8.287 1.00 76.06 86 ASN A O 1
ATOM 664 N N . ILE A 1 87 ? -8.191 -8.109 -7.88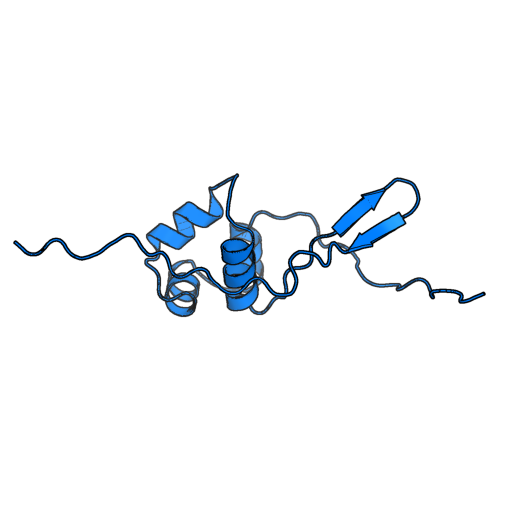6 1.00 71.75 87 ILE A N 1
ATOM 665 C CA . ILE A 1 87 ? -8.347 -8.364 -6.448 1.00 71.75 87 ILE A CA 1
ATOM 666 C C . ILE A 1 87 ? -9.226 -7.271 -5.831 1.00 71.75 87 ILE A C 1
ATOM 668 O O . ILE A 1 87 ? -8.777 -6.152 -5.587 1.00 71.75 87 ILE A O 1
ATOM 672 N N . SER A 1 88 ? -10.471 -7.627 -5.527 1.00 58.06 88 SER A N 1
ATOM 673 C CA . SER A 1 88 ? -11.354 -6.824 -4.683 1.00 58.06 88 SER A CA 1
ATOM 674 C C . SER A 1 88 ? -10.985 -7.019 -3.205 1.00 58.06 88 SER A C 1
ATOM 676 O O . SER A 1 88 ? -10.527 -8.105 -2.830 1.00 58.06 88 SER A O 1
ATOM 678 N N . PRO A 1 89 ? -11.192 -6.016 -2.330 1.00 54.50 89 PRO A N 1
ATOM 679 C CA . PRO A 1 89 ? -10.987 -6.193 -0.900 1.00 54.50 89 PRO A CA 1
ATOM 680 C C . PRO A 1 89 ? -11.863 -7.342 -0.394 1.00 54.50 89 PRO A C 1
ATOM 682 O O . PRO A 1 89 ? -13.092 -7.282 -0.460 1.00 54.50 89 PRO A O 1
ATOM 685 N N . LYS A 1 90 ? -11.244 -8.394 0.144 1.00 49.41 90 LYS A N 1
ATOM 686 C CA . LYS A 1 90 ? -11.970 -9.368 0.956 1.00 49.41 90 LYS A CA 1
ATOM 687 C C . LYS A 1 90 ? -12.292 -8.663 2.271 1.00 49.41 90 LYS A C 1
ATOM 689 O O . LYS A 1 90 ? -11.400 -8.486 3.094 1.00 49.41 90 LYS A O 1
ATOM 694 N N . ALA A 1 91 ? -13.538 -8.217 2.440 1.00 49.59 91 ALA A N 1
ATOM 695 C CA . ALA A 1 91 ? -14.023 -7.739 3.729 1.00 49.59 91 ALA A CA 1
ATOM 696 C C . ALA A 1 91 ? -13.700 -8.810 4.781 1.00 49.59 91 ALA A C 1
ATOM 698 O O . ALA A 1 91 ? -14.080 -9.975 4.617 1.00 49.59 91 ALA A O 1
ATOM 699 N N . GLU A 1 92 ? -12.940 -8.446 5.812 1.00 50.12 92 GLU A N 1
ATOM 700 C CA . GLU A 1 92 ? -12.623 -9.350 6.910 1.00 50.12 92 GLU A CA 1
ATOM 701 C C . GLU A 1 92 ? -13.930 -9.752 7.613 1.00 50.12 92 GLU A C 1
ATOM 703 O O . GLU A 1 92 ? -14.452 -9.049 8.474 1.00 50.12 92 GLU A O 1
ATOM 708 N N . ARG A 1 93 ? -14.493 -10.907 7.240 1.00 51.31 93 ARG A N 1
ATOM 709 C CA . ARG A 1 93 ? -15.425 -11.640 8.100 1.00 51.31 93 ARG A CA 1
ATOM 710 C C . ARG A 1 93 ? -14.615 -12.155 9.283 1.00 51.31 93 ARG A C 1
ATOM 712 O O . ARG A 1 93 ? -13.978 -13.197 9.168 1.00 51.31 93 ARG A O 1
ATOM 719 N N . GLY A 1 94 ? -14.602 -11.405 10.382 1.00 48.66 94 GLY A N 1
ATOM 720 C CA . GLY A 1 94 ? -13.867 -11.830 11.570 1.00 48.66 94 GLY A CA 1
ATOM 721 C C . GLY A 1 94 ? -13.762 -10.834 12.717 1.00 48.66 94 GLY A C 1
ATOM 722 O O . GLY A 1 94 ? -12.750 -10.858 13.400 1.00 48.66 94 GLY A O 1
ATOM 723 N N . ASN A 1 95 ? -14.759 -9.978 12.955 1.00 45.19 95 ASN A N 1
ATOM 724 C CA . ASN A 1 95 ? -14.969 -9.432 14.300 1.00 45.19 95 ASN A CA 1
ATOM 725 C C . ASN A 1 95 ? -16.438 -9.029 14.482 1.00 45.19 95 ASN A C 1
ATOM 727 O O . ASN A 1 95 ? -16.785 -7.849 14.474 1.00 45.19 95 ASN A O 1
ATOM 731 N N . SER A 1 96 ? -17.317 -10.028 14.613 1.00 41.50 96 SER A N 1
ATOM 732 C CA . SER A 1 96 ? -18.622 -9.794 15.232 1.00 41.50 96 SER A CA 1
ATOM 733 C C . SER A 1 96 ? -18.376 -9.209 16.628 1.00 41.50 96 SER A C 1
ATOM 735 O O . SER A 1 96 ? -17.549 -9.764 17.356 1.00 41.50 96 SER A O 1
ATOM 737 N N . PRO A 1 97 ? -19.040 -8.114 17.032 1.00 48.38 97 PRO A N 1
ATOM 738 C CA . PRO A 1 97 ? -19.065 -7.755 18.436 1.00 48.38 97 PRO A CA 1
ATOM 739 C C . PRO A 1 97 ? -19.767 -8.907 19.156 1.00 48.38 97 PRO A C 1
ATOM 741 O O . PRO A 1 97 ? -20.931 -9.193 18.878 1.00 48.38 97 PRO A O 1
ATOM 744 N N . SER A 1 98 ? -19.041 -9.620 20.018 1.00 50.00 98 SER A N 1
ATOM 745 C CA . SER A 1 98 ? -19.669 -10.524 20.975 1.00 50.00 98 SER A CA 1
ATOM 746 C C . SER A 1 98 ? -20.674 -9.703 21.767 1.00 50.00 98 SER A C 1
ATOM 748 O O . SER A 1 98 ? -20.291 -8.793 22.499 1.00 50.00 98 SER A O 1
ATOM 750 N N . SER A 1 99 ? -21.955 -9.994 21.568 1.00 49.81 99 SER A N 1
ATOM 751 C CA . SER A 1 99 ? -23.005 -9.562 22.472 1.00 49.81 99 SER A CA 1
ATOM 752 C C . SER A 1 99 ? -22.723 -10.162 23.844 1.00 49.81 99 SER A C 1
ATOM 754 O O . SER A 1 99 ? -22.809 -11.379 24.002 1.00 49.81 99 SER A O 1
ATOM 756 N N . VAL A 1 100 ? -22.383 -9.306 24.805 1.00 50.50 100 VAL A N 1
ATOM 757 C CA . VAL A 1 100 ? -22.677 -9.488 26.231 1.00 50.50 100 VAL A CA 1
ATOM 758 C C . VAL A 1 100 ? -22.900 -8.121 26.851 1.00 50.50 100 VAL A C 1
ATOM 760 O O . VAL A 1 100 ? -22.062 -7.229 26.589 1.00 50.50 100 VAL A O 1
#

Radius of gyration: 17.22 Å; chains: 1; bounding box: 41×27×62 Å

pLDDT: mean 79.95, std 19.13, range [39.19, 96.31]

Foldseek 3Di:
DDDPDDDPDDPDDPDDQLCVVCVVLVHDLCLLCVLVVHDSVVSVVVSPDPDDDPQVVQSSQVSSVHGDWDWDDDPVGIDTDCPCVPDDDPDPPPDDPPDD

Secondary structure (DSSP, 8-state):
-----------------HHHHHHHTT--HHHHHHHTTS-HHHHHHHHH-S---HHHHHHHHHHTT-----EEEETTEEEE-GGGTT--------------

Sequence (100 aa):
MTSNSTAPGSSLLNAMPLQELRHARNLNQEQLAQMLSVKQAAVSKLEKRTDMYISTLRNFIKAMGGDLEIIATYPDGSVQISQFENISPKAERGNSPSSV